Protein AF-A0A6P4YW27-F1 (afdb_monomer_lite)

Radius of gyration: 15.23 Å; chains: 1; bounding box: 44×30×30 Å

Organism: Branchiostoma belcheri (NCBI:txid7741)

Sequence (137 aa):
MLRENEEQNRAVRHIVAGTSRPAPYLIFGPPGTGKTMTTVEAIKQVHTLNRESVILACAPSNSAADLLAQRLIKQPQFKSSLFRMNAVSRRWDMLPQDLKEAECSNYDTSGEVYFPSKEEIMKKYRIVVTTLVTAGR

Foldseek 3Di:
DPPPDPLLVVLLVCLLVVVQPPDDRDDDDDPPPCSLVSVLSSVVSNVVVPVPAAAEAADQDPVSLLVSVVSQCVDVVSLFAEAEEEDQPDFQVPRDPVVVVSVRYQADPVRGGDDDDPVVSVVGHRYYGYYPVRVVD

Secondary structure (DSSP, 8-state):
--TT-HHHHHHHHHHHHTTTTTSPP-----TTS-HHHHHHHHHHHHHHH-TT--EEEEESSHHHHHHHHHHHHTSHHHHTTEEE---TTS-GGGS-HHHHTTT-BSB-TTS-B----HHHHHHH-SEEEEEHHHHT-

pLDDT: mean 93.5, std 7.56, range [48.47, 98.5]

InterPro domains:
  IPR027417 P-loop containing nucleoside triphosphate hydrolase [G3DSA:3.40.50.300] (2-137)
  IPR027417 P-loop containing nucleoside triphosphate hydrolase [SSF52540] (5-75)
  IPR041677 DNA2/NAM7 helicase, helicase domain [PF13086] (5-85)

Structure (mmCIF, N/CA/C/O backbone):
data_AF-A0A6P4YW27-F1
#
_entry.id   AF-A0A6P4YW27-F1
#
loop_
_atom_site.group_PDB
_atom_site.id
_atom_site.type_symbol
_atom_site.label_atom_id
_atom_site.label_alt_id
_atom_site.label_comp_id
_atom_site.label_asym_id
_atom_site.label_entity_id
_atom_site.label_seq_id
_atom_site.pdbx_PDB_ins_code
_atom_site.Cartn_x
_atom_site.Cartn_y
_atom_site.Cartn_z
_atom_site.occupancy
_atom_site.B_iso_or_equiv
_atom_site.auth_seq_id
_atom_site.auth_comp_id
_atom_site.auth_asym_id
_atom_site.auth_atom_id
_atom_site.pdbx_PDB_model_num
ATOM 1 N N . MET A 1 1 ? -14.541 7.027 -3.476 1.00 48.47 1 MET A N 1
ATOM 2 C CA . MET A 1 1 ? -15.886 6.697 -2.973 1.00 48.47 1 MET A CA 1
ATOM 3 C C . MET A 1 1 ? -16.461 5.631 -3.897 1.00 48.47 1 MET A C 1
ATOM 5 O O . MET A 1 1 ? -16.726 5.935 -5.053 1.00 48.47 1 MET A O 1
ATOM 9 N N . LEU A 1 2 ? -16.525 4.378 -3.434 1.00 59.91 2 LEU A N 1
ATOM 10 C CA . LEU A 1 2 ? -16.997 3.195 -4.179 1.00 59.91 2 LEU A CA 1
ATOM 11 C C . LEU A 1 2 ? -18.536 3.205 -4.305 1.00 59.91 2 LEU A C 1
ATOM 13 O O . LEU A 1 2 ? -19.217 2.309 -3.811 1.00 59.91 2 LEU A O 1
ATOM 17 N N . ARG A 1 3 ? -19.103 4.287 -4.851 1.00 57.41 3 ARG A N 1
ATOM 18 C CA . ARG A 1 3 ? -20.507 4.660 -4.601 1.00 57.41 3 ARG A CA 1
ATOM 19 C C . ARG A 1 3 ? -21.562 3.686 -5.144 1.00 57.41 3 ARG A C 1
ATOM 21 O O . ARG A 1 3 ? -22.699 3.810 -4.721 1.00 57.41 3 ARG A O 1
ATOM 28 N N . GLU A 1 4 ? -21.208 2.699 -5.969 1.00 67.88 4 GLU A N 1
ATOM 29 C CA . GLU A 1 4 ? -22.207 1.837 -6.631 1.00 67.88 4 GLU A CA 1
ATOM 30 C C . GLU A 1 4 ? -21.918 0.326 -6.565 1.00 67.88 4 GLU A C 1
ATOM 32 O O . GLU A 1 4 ? -22.603 -0.453 -7.216 1.00 67.88 4 GLU A O 1
ATOM 37 N N . ASN A 1 5 ? -20.932 -0.133 -5.781 1.00 87.31 5 ASN A N 1
ATOM 38 C CA . ASN A 1 5 ? -20.656 -1.571 -5.660 1.00 87.31 5 ASN A CA 1
ATOM 39 C C . ASN A 1 5 ? -20.870 -2.074 -4.225 1.00 87.31 5 ASN A C 1
ATOM 41 O O . ASN A 1 5 ? -20.014 -1.901 -3.353 1.00 87.31 5 ASN A O 1
ATOM 45 N N . GLU A 1 6 ? -22.023 -2.702 -3.984 1.00 91.31 6 GLU A N 1
ATOM 46 C CA . GLU A 1 6 ? -22.399 -3.250 -2.676 1.00 91.31 6 GLU A CA 1
ATOM 47 C C . GLU A 1 6 ? -21.409 -4.298 -2.163 1.00 91.31 6 GLU A C 1
ATOM 49 O O . GLU A 1 6 ? -21.067 -4.280 -0.983 1.00 91.31 6 GLU A O 1
ATOM 54 N N . GLU A 1 7 ? -20.881 -5.150 -3.042 1.00 92.56 7 GLU A N 1
ATOM 55 C CA . GLU A 1 7 ? -19.928 -6.202 -2.681 1.00 92.56 7 GLU A CA 1
ATOM 56 C C . GLU A 1 7 ? -18.603 -5.632 -2.174 1.00 92.56 7 GLU A C 1
ATOM 58 O O . GLU A 1 7 ? -18.090 -6.030 -1.126 1.00 92.56 7 GLU A O 1
ATOM 63 N N . GLN A 1 8 ? -18.068 -4.629 -2.869 1.00 94.19 8 GLN A N 1
ATOM 64 C CA . GLN A 1 8 ? -16.851 -3.949 -2.441 1.00 94.19 8 GLN A CA 1
ATOM 65 C C . GLN A 1 8 ? -17.083 -3.161 -1.145 1.00 94.19 8 GLN A C 1
ATOM 67 O O . GLN A 1 8 ? -16.235 -3.187 -0.253 1.00 94.19 8 GLN A O 1
ATOM 72 N N . ASN A 1 9 ? -18.239 -2.502 -1.004 1.00 94.44 9 ASN A N 1
ATOM 73 C CA . ASN A 1 9 ? -18.604 -1.796 0.226 1.00 94.44 9 ASN A CA 1
ATOM 74 C C . ASN A 1 9 ? -18.754 -2.759 1.412 1.00 94.44 9 ASN A C 1
ATOM 76 O O . ASN A 1 9 ? -18.284 -2.462 2.513 1.00 94.44 9 ASN A O 1
ATOM 80 N N . ARG A 1 10 ? -19.359 -3.931 1.195 1.00 94.81 10 ARG A N 1
ATOM 81 C CA . ARG A 1 10 ? -19.474 -4.996 2.193 1.00 94.81 10 ARG A CA 1
ATOM 82 C C . ARG A 1 10 ? -18.096 -5.498 2.618 1.00 94.81 10 ARG A C 1
ATOM 84 O O . ARG A 1 10 ? -17.830 -5.560 3.817 1.00 94.81 10 ARG A O 1
ATOM 91 N N . ALA A 1 11 ? -17.197 -5.755 1.668 1.00 96.00 11 ALA A N 1
ATOM 92 C CA . ALA A 1 11 ? -15.825 -6.157 1.970 1.00 96.00 11 ALA A CA 1
ATOM 93 C C . ALA A 1 11 ? -15.081 -5.117 2.824 1.00 96.00 11 ALA A C 1
ATOM 95 O O . ALA A 1 11 ? -14.499 -5.466 3.849 1.00 96.00 11 ALA A O 1
ATOM 96 N N . VAL A 1 12 ? -15.159 -3.830 2.464 1.00 96.81 12 VAL A N 1
ATOM 97 C CA . VAL A 1 12 ? -14.546 -2.742 3.246 1.00 96.81 12 VAL A CA 1
ATOM 98 C C . VAL A 1 12 ? -15.095 -2.706 4.675 1.00 96.81 12 VAL A C 1
ATOM 100 O O . VAL A 1 12 ? -14.313 -2.632 5.621 1.00 96.81 12 VAL A O 1
ATOM 103 N N . ARG A 1 13 ? -16.419 -2.812 4.856 1.00 96.38 13 ARG A N 1
ATOM 104 C CA . ARG A 1 13 ? -17.047 -2.817 6.190 1.00 96.38 13 ARG A CA 1
ATOM 105 C C . ARG A 1 13 ? -16.565 -3.983 7.048 1.00 96.38 13 ARG A C 1
ATOM 107 O O . ARG A 1 13 ? -16.209 -3.763 8.200 1.00 96.38 13 ARG A O 1
ATOM 114 N N . HIS A 1 14 ? -16.507 -5.195 6.495 1.00 97.00 14 HIS A N 1
ATOM 115 C CA . HIS A 1 14 ? -16.023 -6.366 7.230 1.00 97.00 14 HIS A CA 1
ATOM 116 C C . HIS A 1 14 ? -14.555 -6.240 7.648 1.00 97.00 14 HIS A C 1
ATOM 118 O O . HIS A 1 14 ? -14.209 -6.592 8.776 1.00 97.00 14 HIS A O 1
ATOM 124 N N . ILE A 1 15 ? -13.702 -5.701 6.770 1.00 97.12 15 ILE A N 1
ATOM 125 C CA . ILE A 1 15 ? -12.284 -5.469 7.076 1.00 97.12 15 ILE A CA 1
ATOM 126 C C . ILE A 1 15 ? -12.138 -4.452 8.210 1.00 97.12 15 ILE A C 1
ATOM 128 O O . ILE A 1 15 ? -11.429 -4.714 9.180 1.00 97.12 15 ILE A O 1
ATOM 132 N N . VAL A 1 16 ? -12.836 -3.317 8.114 1.00 97.00 16 VAL A N 1
ATOM 133 C CA . VAL A 1 16 ? -12.785 -2.235 9.111 1.00 97.00 16 VAL A CA 1
ATOM 134 C C . VAL A 1 16 ? -13.317 -2.699 10.467 1.00 97.00 16 VAL A C 1
ATOM 136 O O . VAL A 1 16 ? -12.692 -2.434 11.490 1.00 97.00 16 VAL A O 1
ATOM 139 N N . ALA A 1 17 ? -14.436 -3.426 10.479 1.00 96.31 17 ALA A N 1
ATOM 140 C CA . ALA A 1 17 ? -15.031 -3.968 11.698 1.00 96.31 17 ALA A CA 1
ATOM 141 C C . ALA A 1 17 ? -14.264 -5.180 12.261 1.00 96.31 17 ALA A C 1
ATOM 143 O O . ALA A 1 17 ? -14.527 -5.606 13.383 1.00 96.31 17 ALA A O 1
ATOM 144 N N . GLY A 1 18 ? -13.322 -5.754 11.505 1.00 95.12 18 GLY A N 1
ATOM 145 C CA . GLY A 1 18 ? -12.540 -6.909 11.938 1.00 95.12 18 GLY A CA 1
ATOM 146 C C . GLY A 1 18 ? -13.379 -8.171 12.155 1.00 95.12 18 GLY A C 1
ATOM 147 O O . GLY A 1 18 ? -13.005 -9.003 12.978 1.00 95.12 18 GLY A O 1
ATOM 148 N N . THR A 1 19 ? -14.490 -8.337 11.430 1.00 95.88 19 THR A N 1
ATOM 149 C CA . THR A 1 19 ? -15.478 -9.405 11.691 1.00 95.88 19 THR A CA 1
ATOM 150 C C . THR A 1 19 ? -14.946 -10.819 11.472 1.00 95.88 19 THR A C 1
ATOM 152 O O . THR A 1 19 ? -15.543 -11.769 11.959 1.00 95.88 19 THR A O 1
ATOM 155 N N . SER A 1 20 ? -13.849 -10.977 10.727 1.00 94.06 20 SER A N 1
ATOM 156 C CA . SER A 1 20 ? -13.228 -12.285 10.474 1.00 94.06 20 SER A CA 1
ATOM 157 C C . SER A 1 20 ? -12.203 -12.699 11.527 1.00 94.06 20 SER A C 1
ATOM 159 O O . SER A 1 20 ? -11.704 -13.817 11.451 1.00 94.06 20 SER A O 1
ATOM 161 N N . ARG A 1 21 ? -11.878 -11.840 12.505 1.00 92.50 21 ARG A N 1
ATOM 162 C CA . ARG A 1 21 ? -10.880 -12.164 13.535 1.00 92.50 21 ARG A CA 1
ATOM 163 C C . ARG A 1 21 ? -11.272 -13.447 14.292 1.00 92.50 21 ARG A C 1
ATOM 165 O O . ARG A 1 21 ? -12.442 -13.599 14.633 1.00 92.50 21 ARG A O 1
ATOM 172 N N . PRO A 1 22 ? -10.312 -14.347 14.588 1.00 94.38 22 PRO A N 1
ATOM 173 C CA . PRO A 1 22 ? -8.863 -14.216 14.374 1.00 94.38 22 PRO A CA 1
ATOM 174 C C . PRO A 1 22 ? -8.378 -14.589 12.958 1.00 94.38 22 PRO A C 1
ATOM 176 O O . PRO A 1 22 ? -7.199 -14.418 12.662 1.00 94.38 22 PRO A O 1
ATOM 179 N N . ALA A 1 23 ? -9.255 -15.083 12.083 1.00 95.75 23 ALA A N 1
ATOM 180 C CA . ALA A 1 23 ? -8.907 -15.458 10.717 1.00 95.75 23 ALA A CA 1
ATOM 181 C C . ALA A 1 23 ? -8.705 -14.228 9.799 1.00 95.75 23 ALA A C 1
ATOM 183 O O . ALA A 1 23 ? -9.272 -13.152 10.036 1.00 95.75 23 ALA A O 1
ATOM 184 N N . PRO A 1 24 ? -7.910 -14.358 8.721 1.00 95.00 24 PRO A N 1
ATOM 185 C CA . PRO A 1 24 ? -7.792 -13.305 7.720 1.00 95.00 24 PRO A CA 1
ATOM 186 C C . PRO A 1 24 ? -9.098 -13.138 6.930 1.00 95.00 24 PRO A C 1
ATOM 188 O O . PRO A 1 24 ? -9.792 -14.106 6.625 1.00 95.00 24 PRO A O 1
ATOM 191 N N . TYR A 1 25 ? -9.402 -11.901 6.534 1.00 96.31 25 TYR A N 1
ATOM 192 C CA . TYR A 1 25 ? -10.466 -11.626 5.569 1.00 96.31 25 TYR A CA 1
ATOM 193 C C . TYR A 1 25 ? -9.932 -11.818 4.140 1.00 96.31 25 TYR A C 1
ATOM 195 O O . TYR A 1 25 ? -8.999 -11.123 3.733 1.00 96.31 25 TYR A O 1
ATOM 203 N N . LEU A 1 26 ? -10.528 -12.725 3.359 1.00 96.00 26 LEU A N 1
ATOM 204 C CA . LEU A 1 26 ? -10.191 -12.909 1.942 1.00 96.00 26 LEU A CA 1
ATOM 205 C C . LEU A 1 26 ? -11.079 -12.031 1.049 1.00 96.00 26 LEU A C 1
ATOM 207 O O . LEU A 1 26 ? -12.276 -12.276 0.919 1.00 96.00 26 LEU A O 1
ATOM 211 N N . ILE A 1 27 ? -10.482 -11.054 0.359 1.00 94.56 27 ILE A N 1
ATOM 212 C CA . ILE A 1 27 ? -11.151 -10.363 -0.753 1.00 94.56 27 ILE A CA 1
ATOM 213 C C . ILE A 1 27 ? -11.030 -11.242 -2.000 1.00 94.56 27 ILE A C 1
ATOM 215 O O . ILE A 1 27 ? -9.979 -11.287 -2.644 1.00 94.56 27 ILE A O 1
ATOM 219 N N . PHE A 1 28 ? -12.115 -11.916 -2.362 1.00 92.00 28 PHE A N 1
ATOM 220 C CA . PHE A 1 28 ? -12.188 -12.722 -3.576 1.00 92.00 28 PHE A CA 1
ATOM 221 C C . PHE A 1 28 ? -12.890 -11.971 -4.716 1.00 92.00 28 PHE A C 1
ATOM 223 O O . PHE A 1 28 ? -13.779 -11.153 -4.494 1.00 92.00 28 PHE A O 1
ATOM 230 N N . GLY A 1 29 ? -12.493 -12.252 -5.958 1.00 88.31 29 GLY A N 1
ATOM 231 C CA . GLY A 1 29 ? -13.189 -11.762 -7.146 1.00 88.31 29 GLY A CA 1
ATOM 232 C C . GLY A 1 29 ? -12.407 -12.029 -8.438 1.00 88.31 29 GLY A C 1
ATOM 233 O O . GLY A 1 29 ? -11.170 -12.032 -8.393 1.00 88.31 29 GLY A O 1
ATOM 234 N N . PRO A 1 30 ? -13.081 -12.213 -9.588 1.00 90.44 30 PRO A N 1
ATOM 235 C CA . PRO A 1 30 ? -12.437 -12.358 -10.896 1.00 90.44 30 PRO A CA 1
ATOM 236 C C . PRO A 1 30 ? -11.443 -11.228 -11.246 1.00 90.44 30 PRO A C 1
ATOM 238 O O . PRO A 1 30 ? -11.405 -10.175 -10.593 1.00 90.44 30 PRO A O 1
ATOM 241 N N . PRO A 1 31 ? -10.585 -11.405 -12.262 1.00 87.50 31 PRO A N 1
ATOM 242 C CA . PRO A 1 31 ? -9.778 -10.312 -12.804 1.00 87.50 31 PRO A CA 1
ATOM 243 C C . PRO A 1 31 ? -10.646 -9.095 -13.168 1.00 87.50 31 PRO A C 1
ATOM 245 O O . PRO A 1 31 ? -11.773 -9.244 -13.625 1.00 87.50 31 PRO A O 1
ATOM 248 N N . GLY A 1 32 ? -10.147 -7.881 -12.924 1.00 85.88 32 GLY A N 1
ATOM 249 C CA . GLY A 1 32 ? -10.866 -6.642 -13.258 1.00 85.88 32 GLY A CA 1
ATOM 250 C C . GLY A 1 32 ? -11.946 -6.182 -12.264 1.00 85.88 32 GLY A C 1
ATOM 251 O O . GLY A 1 32 ? -12.385 -5.043 -12.362 1.00 85.88 32 GLY A O 1
ATOM 252 N N . THR A 1 33 ? -12.314 -6.962 -11.239 1.00 85.62 33 THR A N 1
ATOM 253 C CA . THR A 1 33 ? -13.408 -6.603 -10.300 1.00 85.62 33 THR A CA 1
ATOM 254 C C . THR A 1 33 ? -13.046 -5.587 -9.209 1.00 85.62 33 THR A C 1
ATOM 256 O O . THR A 1 33 ? -13.716 -5.485 -8.183 1.00 85.62 33 THR A O 1
ATOM 259 N N . GLY A 1 34 ? -11.966 -4.827 -9.394 1.00 90.69 34 GLY A N 1
ATOM 260 C CA . GLY A 1 34 ? -11.622 -3.720 -8.500 1.00 90.69 34 GLY A CA 1
ATOM 261 C C . GLY A 1 34 ? -11.040 -4.108 -7.136 1.00 90.69 34 GLY A C 1
ATOM 262 O O . GLY A 1 34 ? -10.954 -3.236 -6.281 1.00 90.69 34 GLY A O 1
ATOM 263 N N . LYS A 1 35 ? -10.563 -5.348 -6.934 1.00 93.81 35 LYS A N 1
ATOM 264 C CA . LYS A 1 35 ? -9.931 -5.798 -5.669 1.00 93.81 35 LYS A CA 1
ATOM 265 C C . LYS A 1 35 ? -8.905 -4.805 -5.112 1.00 93.81 35 LYS A C 1
ATOM 267 O O . LYS A 1 35 ? -8.975 -4.442 -3.946 1.00 93.81 35 LYS A O 1
ATOM 272 N N . THR A 1 36 ? -8.003 -4.298 -5.955 1.00 93.75 36 THR A N 1
ATOM 273 C C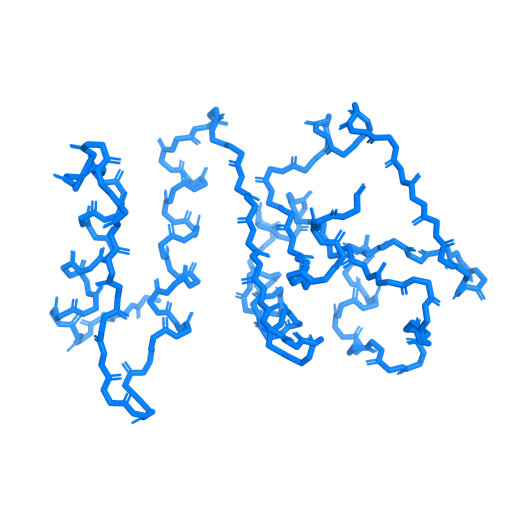A . THR A 1 36 ? -7.016 -3.280 -5.557 1.00 93.75 36 THR A CA 1
ATOM 274 C C . THR A 1 36 ? -7.679 -2.013 -5.020 1.00 93.75 36 THR A C 1
ATOM 276 O O . THR A 1 36 ? -7.220 -1.453 -4.031 1.00 93.75 36 THR A O 1
ATOM 279 N N . MET A 1 37 ? -8.774 -1.562 -5.637 1.00 94.50 37 MET A N 1
ATOM 280 C CA . MET A 1 37 ? -9.524 -0.399 -5.159 1.00 94.50 37 MET A CA 1
ATOM 281 C C . MET A 1 37 ? -10.260 -0.679 -3.855 1.00 94.50 37 MET A C 1
ATOM 283 O O . MET A 1 37 ? -10.271 0.187 -2.985 1.00 94.50 37 MET A O 1
ATOM 287 N N . THR A 1 38 ? -10.802 -1.885 -3.685 1.00 95.75 38 THR A N 1
ATOM 288 C CA . THR A 1 38 ? -11.372 -2.344 -2.414 1.00 95.75 38 THR A CA 1
ATOM 289 C C . THR A 1 38 ? -10.320 -2.336 -1.305 1.00 95.75 38 THR A C 1
ATOM 291 O O . THR A 1 38 ? -10.576 -1.803 -0.231 1.00 95.75 38 THR A O 1
ATOM 294 N N . THR A 1 39 ? -9.110 -2.841 -1.569 1.00 96.69 39 THR A N 1
ATOM 295 C CA . THR A 1 39 ? -7.993 -2.812 -0.612 1.00 96.69 39 THR A CA 1
ATOM 296 C C . THR A 1 39 ? -7.562 -1.385 -0.278 1.00 96.69 39 THR A C 1
ATOM 298 O O . THR A 1 39 ? -7.399 -1.063 0.894 1.00 96.69 39 THR A O 1
ATOM 301 N N . VAL A 1 40 ? -7.411 -0.509 -1.278 1.00 97.44 40 VAL A N 1
ATOM 302 C CA . VAL A 1 40 ? -7.070 0.907 -1.052 1.00 97.44 40 VAL A CA 1
ATOM 303 C C . VAL A 1 40 ? -8.125 1.587 -0.183 1.00 97.44 40 VAL A C 1
ATOM 305 O O . VAL A 1 40 ? -7.771 2.297 0.753 1.00 97.44 40 VAL A O 1
ATOM 308 N N . GLU A 1 41 ? -9.410 1.375 -0.467 1.00 97.19 41 GLU A N 1
ATOM 309 C CA . GLU A 1 41 ? -10.489 1.947 0.339 1.00 97.19 41 GLU A CA 1
ATOM 310 C C . GLU A 1 41 ? -10.467 1.394 1.770 1.00 97.19 41 GLU A C 1
ATOM 312 O O . GLU A 1 41 ? -10.548 2.168 2.718 1.00 97.19 41 GLU A O 1
ATOM 317 N N . ALA A 1 42 ? -10.258 0.088 1.950 1.00 97.75 42 ALA A N 1
ATOM 318 C CA . ALA A 1 42 ? -10.133 -0.508 3.276 1.00 97.75 42 ALA A CA 1
ATOM 319 C C . ALA A 1 42 ? -8.965 0.093 4.079 1.00 97.75 42 ALA A C 1
ATOM 321 O O . ALA A 1 42 ? -9.153 0.450 5.240 1.00 97.75 42 ALA A O 1
ATOM 322 N N . ILE A 1 43 ? -7.791 0.287 3.461 1.00 98.25 43 ILE A N 1
ATOM 323 C CA . ILE A 1 43 ? -6.635 0.947 4.097 1.00 98.25 43 ILE A CA 1
ATOM 324 C C . ILE A 1 43 ? -7.004 2.361 4.560 1.00 98.25 43 ILE A C 1
ATOM 326 O O . ILE A 1 43 ? -6.718 2.727 5.700 1.00 98.25 43 ILE A O 1
ATOM 330 N N . LYS A 1 44 ? -7.672 3.146 3.704 1.00 97.94 44 LYS A N 1
ATOM 331 C CA . LYS A 1 44 ? -8.104 4.514 4.036 1.00 97.94 44 LYS A CA 1
ATOM 332 C C . LYS A 1 44 ? -9.058 4.535 5.224 1.00 97.94 44 LYS A C 1
ATOM 334 O O . LYS A 1 44 ? -8.890 5.355 6.126 1.00 97.94 44 LYS A O 1
ATOM 339 N N . GLN A 1 45 ? -10.036 3.632 5.234 1.00 97.81 45 GLN A N 1
ATOM 340 C CA . GLN A 1 45 ? -11.038 3.551 6.294 1.00 97.81 45 GLN A CA 1
ATOM 341 C C . GLN A 1 45 ? -10.425 3.084 7.618 1.00 97.81 45 GLN A C 1
ATOM 343 O O . GLN A 1 45 ? -10.675 3.708 8.645 1.00 97.81 45 GLN A O 1
ATOM 348 N N . VAL A 1 46 ? -9.555 2.066 7.605 1.00 97.94 46 VAL A N 1
ATOM 349 C CA . VAL A 1 46 ? -8.831 1.619 8.809 1.00 97.94 46 VAL A CA 1
ATOM 350 C C . VAL A 1 46 ? -7.969 2.750 9.375 1.00 97.94 46 VAL A C 1
ATOM 352 O O . VAL A 1 46 ? -8.077 3.051 10.561 1.00 97.94 46 VAL A O 1
ATOM 355 N N . HIS A 1 47 ? -7.181 3.429 8.532 1.00 97.69 47 HIS A N 1
ATOM 356 C CA . HIS A 1 47 ? -6.327 4.548 8.954 1.00 97.69 47 HIS A CA 1
ATOM 357 C C . HIS A 1 47 ? -7.123 5.712 9.561 1.00 97.69 47 HIS A C 1
ATOM 359 O O . HIS A 1 47 ? -6.697 6.297 10.561 1.00 97.69 47 HIS A O 1
ATOM 365 N N . THR A 1 48 ? -8.278 6.031 8.970 1.00 97.12 48 THR A N 1
ATOM 366 C CA . THR A 1 48 ? -9.126 7.158 9.385 1.00 97.12 48 THR A CA 1
ATOM 367 C C . THR A 1 48 ? -9.887 6.858 10.675 1.00 97.12 48 THR A C 1
ATOM 369 O O . THR A 1 48 ? -9.947 7.706 11.564 1.00 97.12 48 THR A O 1
ATOM 372 N N . LEU A 1 49 ? -10.479 5.666 10.779 1.00 97.44 49 LEU A N 1
ATOM 373 C CA . LEU A 1 49 ? -11.387 5.308 11.872 1.00 97.44 49 LEU A CA 1
ATOM 374 C C . LEU A 1 49 ? -10.652 4.799 13.116 1.00 97.44 49 LEU A C 1
ATOM 376 O O . LEU A 1 49 ? -11.158 4.953 14.223 1.00 97.44 49 LEU A O 1
ATOM 380 N N . ASN A 1 50 ? -9.456 4.229 12.958 1.00 95.81 50 ASN A N 1
ATOM 381 C CA . ASN A 1 50 ? -8.626 3.777 14.068 1.00 95.81 50 ASN A CA 1
ATOM 382 C C . ASN A 1 50 ? -7.295 4.534 14.068 1.00 95.81 50 ASN A C 1
ATOM 384 O O . ASN A 1 50 ? -6.379 4.163 13.343 1.00 95.81 50 ASN A O 1
ATOM 388 N N . ARG A 1 51 ? -7.168 5.577 14.899 1.00 93.31 51 ARG A N 1
ATOM 389 C CA . ARG A 1 51 ? -5.957 6.422 14.968 1.00 93.31 51 ARG A CA 1
ATOM 390 C C . ARG A 1 51 ? -4.702 5.679 15.434 1.00 93.31 51 ARG A C 1
ATOM 392 O O . ARG A 1 51 ? -3.611 6.057 15.023 1.00 93.31 51 ARG A O 1
ATOM 399 N N . GLU A 1 52 ? -4.865 4.582 16.167 1.00 94.25 52 GLU A N 1
ATOM 400 C CA . GLU A 1 52 ? -3.765 3.745 16.660 1.00 94.25 52 GLU A CA 1
ATOM 401 C C . GLU A 1 52 ? -3.339 2.671 15.647 1.00 94.25 52 GLU A C 1
ATOM 403 O O . GLU A 1 52 ? -2.379 1.934 15.867 1.00 94.25 52 GLU A O 1
ATOM 408 N N . SER A 1 53 ? -4.045 2.539 14.515 1.00 95.25 53 SER A N 1
ATOM 409 C CA . SER A 1 53 ? -3.702 1.521 13.524 1.00 95.25 53 SER A CA 1
ATOM 410 C C . SER A 1 53 ? -2.370 1.825 12.842 1.00 95.25 53 SER A C 1
ATOM 412 O O . SER A 1 53 ? -2.164 2.940 12.345 1.00 95.25 53 SER A O 1
ATOM 414 N N . VAL A 1 54 ? -1.560 0.783 12.674 1.00 96.25 54 VAL A N 1
ATOM 415 C CA . VAL A 1 54 ? -0.398 0.759 11.783 1.00 96.25 54 VAL A CA 1
ATOM 416 C C . VAL A 1 54 ? -0.625 -0.319 10.730 1.00 96.25 54 VAL A C 1
ATOM 418 O O . VAL A 1 54 ? -1.008 -1.444 11.050 1.00 96.25 54 VAL A O 1
ATOM 421 N N . ILE A 1 55 ? -0.436 0.042 9.465 1.00 97.94 55 ILE A N 1
ATOM 422 C CA . ILE A 1 55 ? -0.807 -0.766 8.307 1.00 97.94 55 ILE A CA 1
ATOM 423 C C . ILE A 1 55 ? 0.454 -1.113 7.521 1.00 97.94 55 ILE A C 1
ATOM 425 O O . ILE A 1 55 ? 1.123 -0.227 6.993 1.00 97.94 55 ILE A O 1
ATOM 429 N N . LEU A 1 56 ? 0.736 -2.408 7.387 1.00 97.69 56 LEU A N 1
ATOM 430 C CA . LEU A 1 56 ? 1.730 -2.934 6.456 1.00 97.69 56 LEU A CA 1
ATOM 431 C C . LEU A 1 56 ? 1.009 -3.489 5.222 1.00 97.69 56 LEU A C 1
ATOM 433 O O . LEU A 1 56 ? 0.307 -4.496 5.302 1.00 97.69 56 LEU A O 1
ATOM 437 N N . ALA A 1 57 ? 1.162 -2.820 4.084 1.00 98.06 57 ALA A N 1
ATOM 438 C CA . ALA A 1 57 ? 0.589 -3.222 2.808 1.00 98.06 57 ALA A CA 1
ATOM 439 C C . ALA A 1 57 ? 1.673 -3.841 1.917 1.00 98.06 57 ALA A C 1
ATOM 441 O O . ALA A 1 57 ? 2.561 -3.149 1.415 1.00 98.06 57 ALA A O 1
ATOM 442 N N . CYS A 1 58 ? 1.581 -5.150 1.699 1.00 97.62 58 CYS A N 1
ATOM 443 C CA . CYS A 1 58 ? 2.526 -5.888 0.869 1.0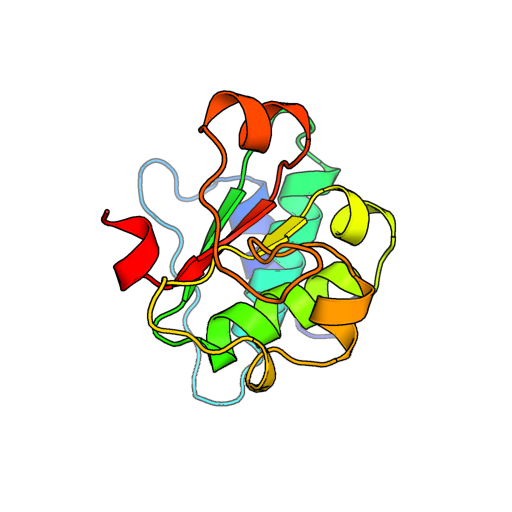0 97.62 58 CYS A CA 1
ATOM 444 C C . CYS A 1 58 ? 1.924 -6.227 -0.495 1.00 97.62 58 CYS A C 1
ATOM 446 O O . CYS A 1 58 ? 0.750 -6.587 -0.596 1.00 97.62 58 CYS A O 1
ATOM 448 N N . ALA A 1 59 ? 2.744 -6.171 -1.542 1.00 96.81 59 ALA A N 1
ATOM 449 C CA . ALA A 1 59 ? 2.367 -6.606 -2.884 1.00 96.81 59 ALA A CA 1
ATOM 450 C C . ALA A 1 59 ? 3.414 -7.562 -3.489 1.00 96.81 59 ALA A C 1
ATOM 452 O O . ALA A 1 59 ? 4.579 -7.538 -3.086 1.00 96.81 59 ALA A O 1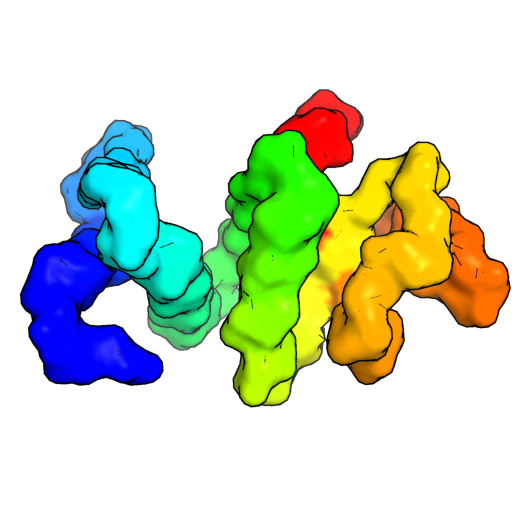
ATOM 453 N N . PRO A 1 60 ? 3.046 -8.405 -4.470 1.00 95.56 60 PRO A N 1
ATOM 454 C CA . PRO A 1 60 ? 3.981 -9.363 -5.065 1.00 95.56 60 PRO A CA 1
ATOM 455 C C . PRO A 1 60 ? 5.008 -8.716 -6.008 1.00 95.56 60 PRO A C 1
ATOM 457 O O . PRO A 1 60 ? 6.050 -9.305 -6.267 1.00 95.56 60 PRO A O 1
ATOM 460 N N . SER A 1 61 ? 4.744 -7.508 -6.515 1.00 96.81 61 SER A N 1
ATOM 461 C CA . SER A 1 61 ? 5.633 -6.790 -7.432 1.00 96.81 61 SER A CA 1
ATOM 462 C C . SER A 1 61 ? 5.774 -5.318 -7.050 1.00 96.81 61 SER A C 1
ATOM 464 O O . SER A 1 61 ? 4.919 -4.746 -6.368 1.00 96.81 61 SER A O 1
ATOM 466 N N . ASN A 1 62 ? 6.841 -4.684 -7.544 1.00 97.31 62 ASN A N 1
ATOM 467 C CA . ASN A 1 62 ? 7.047 -3.243 -7.402 1.00 97.31 62 ASN A CA 1
ATOM 468 C C . ASN A 1 62 ? 5.890 -2.441 -8.004 1.00 97.31 62 ASN A C 1
ATOM 470 O O . ASN A 1 62 ? 5.342 -1.588 -7.319 1.00 97.31 62 ASN A O 1
ATOM 474 N N . SER A 1 63 ? 5.454 -2.780 -9.220 1.00 97.44 63 SER A N 1
ATOM 475 C CA . SER A 1 63 ? 4.339 -2.099 -9.888 1.00 97.44 63 SER A CA 1
ATOM 476 C C . SER A 1 63 ? 3.027 -2.185 -9.103 1.00 97.44 63 SER A C 1
ATOM 478 O O . SER A 1 63 ? 2.289 -1.206 -9.029 1.00 97.44 63 SER A O 1
ATOM 480 N N . ALA A 1 64 ? 2.738 -3.325 -8.467 1.00 97.25 64 ALA A N 1
ATOM 481 C CA . ALA A 1 64 ? 1.547 -3.480 -7.636 1.00 97.25 64 ALA A CA 1
ATOM 482 C C . ALA A 1 64 ? 1.641 -2.664 -6.335 1.00 97.25 64 ALA A C 1
ATOM 484 O O . ALA A 1 64 ? 0.664 -2.035 -5.932 1.00 97.25 64 ALA A O 1
ATOM 485 N N . ALA A 1 65 ? 2.813 -2.640 -5.696 1.00 98.31 65 ALA A N 1
ATOM 486 C CA . ALA A 1 65 ? 3.049 -1.826 -4.507 1.00 98.31 65 ALA A CA 1
ATOM 487 C C . ALA A 1 65 ? 2.991 -0.321 -4.828 1.00 98.31 65 ALA A C 1
ATOM 489 O O . ALA A 1 65 ? 2.389 0.451 -4.085 1.00 98.31 65 ALA A O 1
ATOM 490 N N . ASP A 1 66 ? 3.540 0.101 -5.965 1.00 98.25 66 ASP A N 1
ATOM 491 C CA . ASP A 1 66 ? 3.457 1.493 -6.400 1.00 98.25 66 ASP A CA 1
ATOM 492 C C . ASP A 1 66 ? 2.021 1.887 -6.690 1.00 98.25 66 ASP A C 1
ATOM 494 O O . ASP A 1 66 ? 1.583 2.930 -6.225 1.00 98.25 66 ASP A O 1
ATOM 498 N N . LEU A 1 67 ? 1.254 1.027 -7.364 1.00 98.19 67 LEU A N 1
ATOM 499 C CA . LEU A 1 67 ? -0.159 1.281 -7.612 1.00 98.19 67 LEU A CA 1
ATOM 500 C C . LEU A 1 67 ? -0.927 1.513 -6.303 1.00 98.19 67 LEU A C 1
ATOM 502 O O . LEU A 1 67 ? -1.755 2.419 -6.240 1.00 98.19 67 LEU A O 1
ATOM 506 N N . LEU A 1 68 ? -0.655 0.744 -5.243 1.00 98.25 68 LEU A N 1
ATOM 507 C CA . LEU A 1 68 ? -1.248 1.001 -3.926 1.00 98.25 68 LEU A CA 1
ATOM 508 C C . LEU A 1 68 ? -0.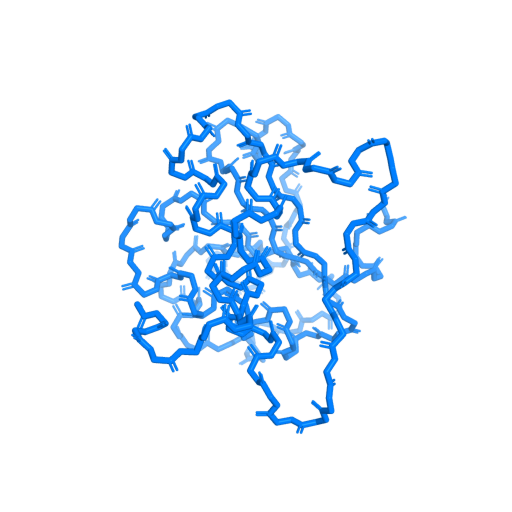851 2.385 -3.397 1.00 98.25 68 LEU A C 1
ATOM 510 O O . LEU A 1 68 ? -1.729 3.168 -3.029 1.00 98.25 68 LEU A O 1
ATOM 514 N N . ALA A 1 69 ? 0.446 2.705 -3.406 1.00 98.44 69 ALA A N 1
ATOM 515 C CA . ALA A 1 69 ? 0.955 3.987 -2.926 1.00 98.44 69 ALA A CA 1
ATOM 516 C C . ALA A 1 69 ? 0.372 5.169 -3.717 1.00 98.44 69 ALA A C 1
ATOM 518 O O . ALA A 1 69 ? -0.225 6.060 -3.118 1.00 98.44 69 ALA A O 1
ATOM 519 N N . GLN A 1 70 ? 0.417 5.127 -5.051 1.00 98.44 70 GLN A N 1
ATOM 520 C CA . GLN A 1 70 ? -0.128 6.147 -5.952 1.00 98.44 70 GLN A CA 1
ATOM 521 C C . GLN A 1 70 ? -1.611 6.419 -5.679 1.00 98.44 70 GLN A C 1
ATOM 523 O O . GLN A 1 70 ? -2.060 7.561 -5.697 1.00 98.44 70 GLN A O 1
ATOM 528 N N . ARG A 1 71 ? -2.413 5.384 -5.394 1.00 98.00 71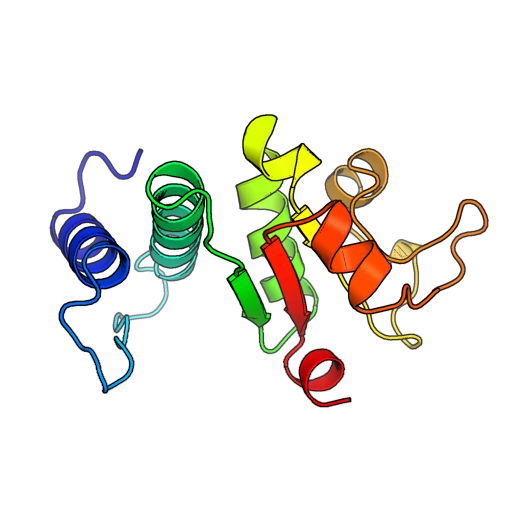 ARG A N 1
ATOM 529 C CA . ARG A 1 71 ? -3.849 5.548 -5.093 1.00 98.00 71 ARG A CA 1
ATOM 530 C C . ARG A 1 71 ? -4.106 6.138 -3.702 1.00 98.00 71 ARG A C 1
ATOM 532 O O . ARG A 1 71 ? -5.153 6.766 -3.500 1.00 98.00 71 ARG A O 1
ATOM 539 N N . LEU A 1 72 ? -3.187 5.935 -2.761 1.00 98.25 72 LEU A N 1
ATOM 540 C CA . LEU A 1 72 ? -3.255 6.470 -1.402 1.00 98.25 72 LEU A CA 1
ATOM 541 C C . LEU A 1 72 ? -2.803 7.935 -1.353 1.00 98.25 72 LEU A C 1
ATOM 543 O O . LEU A 1 72 ? -3.543 8.762 -0.824 1.00 98.25 72 LEU A O 1
ATOM 547 N N . ILE A 1 73 ? -1.677 8.286 -1.986 1.00 97.88 73 ILE A N 1
ATOM 548 C CA . ILE A 1 73 ? -1.101 9.645 -1.939 1.00 97.88 73 ILE A CA 1
ATOM 549 C C . ILE A 1 73 ? -1.966 10.726 -2.608 1.00 97.88 73 ILE A C 1
ATOM 551 O O . ILE A 1 73 ? -1.721 11.912 -2.407 1.00 97.88 73 ILE A O 1
ATOM 555 N N . LYS A 1 74 ? -3.014 10.344 -3.356 1.00 97.00 74 LYS A N 1
ATOM 556 C CA . LYS A 1 74 ? -3.994 11.279 -3.945 1.00 97.00 74 LYS A CA 1
ATOM 557 C C . LYS A 1 74 ? -4.707 12.159 -2.918 1.00 97.00 74 LYS A C 1
ATOM 559 O O . LYS A 1 74 ? -5.325 13.143 -3.307 1.00 97.00 74 LYS A O 1
ATOM 564 N N . GLN A 1 75 ? -4.697 11.783 -1.641 1.00 95.56 75 GLN A N 1
ATOM 565 C CA . GLN A 1 75 ? -5.289 12.586 -0.576 1.00 95.56 75 GLN A CA 1
ATOM 566 C C . GLN A 1 75 ? -4.201 12.958 0.446 1.00 95.56 75 GLN A C 1
ATOM 568 O O . GLN A 1 75 ? -3.494 12.059 0.920 1.00 95.56 75 GLN A O 1
ATOM 573 N N . PRO A 1 76 ? -4.056 14.252 0.801 1.00 94.81 76 PRO A N 1
ATOM 574 C CA . PRO A 1 76 ? -2.940 14.736 1.616 1.00 94.81 76 PRO A CA 1
ATOM 575 C C . PRO A 1 76 ? -2.756 14.006 2.950 1.00 94.81 76 PRO A C 1
ATOM 577 O O . PRO A 1 76 ? -1.623 13.736 3.338 1.00 94.81 76 PRO A O 1
ATOM 580 N N . GLN A 1 77 ? -3.850 13.621 3.619 1.00 94.25 77 GLN A N 1
ATOM 581 C CA . GLN A 1 77 ? -3.790 12.946 4.920 1.00 94.25 77 GLN A CA 1
ATOM 582 C C . GLN A 1 77 ? -3.153 11.551 4.868 1.00 94.25 77 GLN A C 1
ATOM 584 O O . GLN A 1 77 ? -2.624 11.079 5.872 1.00 94.25 77 GLN A O 1
ATOM 589 N N . PHE A 1 78 ? -3.209 10.877 3.715 1.00 96.81 78 PHE A N 1
ATOM 590 C CA . PHE A 1 78 ? -2.543 9.587 3.528 1.00 96.81 78 PHE A CA 1
ATOM 591 C C . PHE A 1 78 ? -1.136 9.788 2.976 1.00 96.81 78 PHE A C 1
ATOM 593 O O . PHE A 1 78 ? -0.235 9.063 3.380 1.00 96.81 78 PHE A O 1
ATOM 600 N N . LYS A 1 79 ? -0.929 10.802 2.119 1.00 97.06 79 LYS A N 1
ATOM 601 C CA . LYS A 1 79 ? 0.395 11.174 1.597 1.00 97.06 79 LYS A CA 1
ATOM 602 C C . LYS A 1 79 ? 1.402 11.408 2.725 1.00 97.06 79 LYS A C 1
ATOM 604 O O . LYS A 1 79 ? 2.474 10.821 2.702 1.00 97.06 79 LYS A O 1
ATOM 609 N N . SER A 1 80 ? 1.040 12.205 3.732 1.00 95.19 80 SER A N 1
ATOM 610 C CA . SER A 1 80 ? 1.930 12.531 4.858 1.00 95.19 80 SER A CA 1
ATOM 611 C C . SER A 1 80 ? 2.202 11.360 5.810 1.00 95.19 80 SER A C 1
ATOM 613 O O . SER A 1 80 ? 3.124 11.433 6.615 1.00 95.19 80 SER A O 1
ATOM 615 N N . SER A 1 81 ? 1.412 10.285 5.726 1.00 96.81 81 SER A N 1
ATOM 616 C CA . SER A 1 81 ? 1.448 9.143 6.647 1.00 96.81 81 SER A CA 1
ATOM 617 C C . SER A 1 81 ? 1.918 7.842 5.978 1.00 96.81 81 SER A C 1
ATOM 619 O O . SER A 1 81 ? 1.931 6.793 6.627 1.00 96.81 81 SER A O 1
ATOM 621 N N . LEU A 1 82 ? 2.303 7.899 4.698 1.00 98.38 82 LEU A N 1
ATOM 622 C CA . LEU A 1 82 ? 2.695 6.748 3.889 1.00 98.38 82 LEU A CA 1
ATOM 623 C C . LEU A 1 82 ? 4.207 6.687 3.666 1.00 98.38 82 LEU A C 1
ATOM 625 O O . LEU A 1 82 ? 4.823 7.688 3.316 1.00 98.38 82 LEU A O 1
ATOM 629 N N . PHE A 1 83 ? 4.767 5.484 3.780 1.00 98.12 83 PHE A N 1
ATOM 630 C CA . PHE A 1 83 ? 6.143 5.169 3.416 1.00 98.12 83 PHE A CA 1
ATOM 631 C C . PHE A 1 83 ? 6.209 4.004 2.421 1.00 98.12 83 PHE A C 1
ATOM 633 O O . PHE A 1 83 ? 5.747 2.899 2.702 1.00 98.12 83 PHE A O 1
ATOM 640 N N . ARG A 1 84 ? 6.794 4.225 1.245 1.00 97.88 84 ARG A N 1
ATOM 641 C CA . ARG A 1 84 ? 7.035 3.246 0.185 1.00 97.88 84 ARG A CA 1
ATOM 642 C C . ARG A 1 84 ? 8.457 2.694 0.317 1.00 97.88 84 ARG A C 1
ATOM 644 O O . ARG A 1 84 ? 9.416 3.293 -0.163 1.00 97.88 84 ARG A O 1
ATOM 651 N N . MET A 1 85 ? 8.579 1.517 0.923 1.00 97.44 85 MET A N 1
ATOM 652 C CA . MET A 1 85 ? 9.859 0.829 1.110 1.00 97.44 85 MET A CA 1
ATOM 653 C C . MET A 1 85 ? 10.224 -0.015 -0.121 1.00 97.44 85 MET A C 1
ATOM 655 O O . MET A 1 85 ? 9.516 -0.956 -0.491 1.00 97.44 85 MET A O 1
ATOM 659 N N . ASN A 1 86 ? 11.331 0.325 -0.772 1.00 97.00 86 ASN A N 1
ATOM 660 C CA . ASN A 1 86 ? 11.875 -0.351 -1.946 1.00 97.00 86 ASN A CA 1
ATOM 661 C C . ASN A 1 86 ? 13.097 -1.199 -1.571 1.00 97.00 86 ASN A C 1
ATOM 663 O O . ASN A 1 86 ? 13.797 -0.918 -0.600 1.00 97.00 86 ASN A O 1
ATOM 667 N N . ALA A 1 87 ? 13.347 -2.255 -2.347 1.00 94.25 87 ALA A N 1
ATOM 668 C CA . ALA A 1 87 ? 14.566 -3.051 -2.219 1.00 94.25 87 ALA A CA 1
ATOM 669 C C . ALA A 1 87 ? 15.786 -2.278 -2.744 1.00 94.25 87 ALA A C 1
ATOM 671 O O . ALA A 1 87 ? 15.648 -1.507 -3.690 1.00 94.25 87 ALA A O 1
ATOM 672 N N . VAL A 1 88 ? 16.979 -2.590 -2.224 1.00 91.56 88 VAL A N 1
ATOM 673 C CA . VAL A 1 88 ? 18.269 -2.046 -2.708 1.00 91.56 88 VAL A CA 1
ATOM 674 C C . VAL A 1 88 ? 18.438 -2.218 -4.219 1.00 91.56 88 VAL A C 1
ATOM 676 O O . VAL A 1 88 ? 18.923 -1.331 -4.904 1.00 91.56 88 VAL A O 1
ATOM 679 N N . SER A 1 89 ? 18.000 -3.354 -4.766 1.00 91.62 89 SER A N 1
ATOM 680 C CA . SER A 1 89 ? 18.128 -3.656 -6.196 1.00 91.62 89 SER A CA 1
ATOM 681 C C . SER A 1 89 ? 17.198 -2.836 -7.094 1.00 91.62 89 SER A C 1
ATOM 683 O O . SER A 1 89 ? 17.300 -2.913 -8.320 1.00 91.62 89 SER A O 1
ATOM 685 N N . ARG A 1 90 ? 16.256 -2.079 -6.521 1.00 93.75 90 ARG A N 1
ATOM 686 C CA . ARG A 1 90 ? 15.335 -1.261 -7.298 1.00 93.75 90 ARG A CA 1
ATOM 687 C C . ARG A 1 90 ? 15.976 0.091 -7.590 1.00 93.75 90 ARG A C 1
ATOM 689 O O . ARG A 1 90 ? 16.152 0.906 -6.691 1.00 93.75 90 ARG A O 1
ATOM 696 N N . ARG A 1 91 ? 16.222 0.365 -8.868 1.00 93.25 91 ARG A N 1
ATOM 697 C CA . ARG A 1 91 ? 16.725 1.664 -9.323 1.00 93.25 91 ARG A CA 1
ATOM 698 C C . ARG A 1 91 ? 15.714 2.794 -9.091 1.00 93.25 91 ARG A C 1
ATOM 700 O O . ARG A 1 91 ? 14.513 2.601 -9.296 1.00 93.25 91 ARG A O 1
ATOM 707 N N . TRP A 1 92 ? 16.219 3.972 -8.726 1.00 93.56 92 TRP A N 1
ATOM 708 C CA . TRP A 1 92 ? 15.442 5.197 -8.501 1.00 93.56 92 TRP A CA 1
ATOM 709 C C . TRP A 1 92 ? 14.612 5.632 -9.714 1.00 93.56 92 TRP A C 1
ATOM 711 O O . TRP A 1 92 ? 13.453 6.031 -9.588 1.00 93.56 92 TRP A O 1
ATOM 721 N N . ASP A 1 93 ? 15.177 5.532 -10.915 1.00 93.94 93 ASP A N 1
ATOM 722 C CA . ASP A 1 93 ? 14.523 5.968 -12.149 1.00 93.94 93 ASP A CA 1
ATOM 723 C C . ASP A 1 93 ? 13.234 5.187 -12.445 1.00 93.94 93 ASP A C 1
ATOM 725 O O . ASP A 1 93 ? 12.282 5.768 -12.963 1.00 93.94 93 ASP A O 1
ATOM 729 N N . MET A 1 94 ? 13.160 3.932 -11.993 1.00 95.19 94 MET A N 1
ATOM 730 C CA . MET A 1 94 ? 11.989 3.054 -12.092 1.00 95.19 94 MET A CA 1
ATOM 731 C C . MET A 1 94 ? 10.865 3.386 -11.095 1.00 95.19 94 MET A C 1
ATOM 733 O O . MET A 1 94 ? 9.823 2.723 -11.110 1.00 95.19 94 MET A O 1
ATOM 737 N N . LEU A 1 95 ? 11.062 4.327 -10.166 1.00 96.38 95 LEU A N 1
ATOM 738 C CA . LEU A 1 95 ? 9.993 4.800 -9.287 1.00 96.38 95 LEU A CA 1
ATOM 739 C C . LEU A 1 95 ? 9.101 5.801 -10.053 1.00 96.38 95 LEU A C 1
ATOM 741 O O . LEU A 1 95 ? 9.630 6.718 -10.689 1.00 96.38 95 LEU A O 1
ATOM 745 N N . PRO A 1 96 ? 7.763 5.665 -10.009 1.00 97.50 96 PRO A N 1
ATOM 746 C CA . PRO A 1 96 ? 6.861 6.634 -10.624 1.00 97.50 96 PRO A CA 1
ATOM 747 C C . PRO A 1 96 ? 7.072 8.068 -10.126 1.00 97.50 96 PRO A C 1
ATOM 749 O O . PRO A 1 96 ? 7.353 8.293 -8.949 1.00 97.50 96 PRO A O 1
ATOM 752 N N . GLN A 1 97 ? 6.911 9.036 -11.030 1.00 96.56 97 GLN A N 1
ATOM 753 C CA . GLN A 1 97 ? 7.199 10.450 -10.776 1.00 96.56 97 GLN A CA 1
ATOM 754 C C . GLN A 1 97 ? 6.372 11.038 -9.621 1.00 96.56 97 GLN A C 1
ATOM 756 O O . GLN A 1 97 ? 6.910 11.747 -8.777 1.00 96.56 97 GLN A O 1
ATOM 761 N N . ASP A 1 98 ? 5.097 10.674 -9.516 1.00 97.19 98 ASP A N 1
ATOM 762 C CA . ASP A 1 98 ? 4.218 11.109 -8.427 1.00 97.19 98 ASP A CA 1
ATOM 763 C C . ASP A 1 98 ? 4.64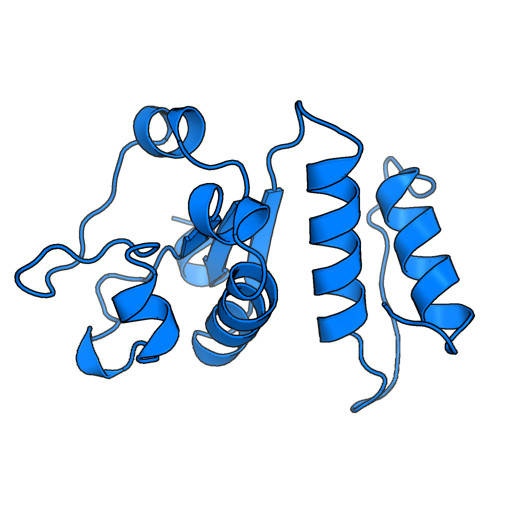8 10.570 -7.052 1.00 97.19 98 ASP A C 1
ATOM 765 O O . ASP A 1 98 ? 4.433 11.228 -6.035 1.00 97.19 98 ASP A O 1
ATOM 769 N N . LEU A 1 99 ? 5.294 9.399 -6.998 1.00 97.19 99 LEU A N 1
ATOM 770 C CA . LEU A 1 99 ? 5.892 8.874 -5.767 1.00 97.19 99 LEU A CA 1
ATOM 771 C C . LEU A 1 99 ? 7.214 9.569 -5.421 1.00 97.19 99 LEU A C 1
ATOM 773 O O . LEU A 1 99 ? 7.481 9.762 -4.233 1.00 97.19 99 LEU A O 1
ATOM 777 N N . LYS A 1 100 ? 8.003 9.974 -6.428 1.00 95.31 100 LYS A N 1
ATOM 778 C CA . LYS A 1 100 ? 9.214 10.793 -6.238 1.00 95.31 100 LYS A CA 1
ATOM 779 C C . LYS A 1 100 ? 8.852 12.151 -5.633 1.00 95.31 100 LYS A C 1
ATOM 781 O O . LYS A 1 100 ? 9.371 12.510 -4.585 1.00 95.31 100 LYS A O 1
ATOM 786 N N . GLU A 1 101 ? 7.881 12.844 -6.224 1.00 95.00 101 GLU A N 1
ATOM 787 C CA . GLU A 1 101 ? 7.344 14.133 -5.746 1.00 95.00 101 GLU A CA 1
ATOM 788 C C . GLU A 1 101 ? 6.609 14.030 -4.406 1.00 95.00 101 GLU A C 1
ATOM 790 O O . GLU A 1 101 ? 6.364 15.025 -3.717 1.00 95.00 101 GLU A O 1
ATOM 795 N N . ALA A 1 102 ? 6.183 12.822 -4.037 1.00 95.62 102 ALA A N 1
ATOM 796 C CA . ALA A 1 102 ? 5.598 12.593 -2.734 1.00 95.62 102 ALA A CA 1
ATOM 797 C C . ALA A 1 102 ? 6.628 12.486 -1.611 1.00 95.62 102 ALA A C 1
ATOM 799 O O . ALA A 1 102 ? 6.207 12.546 -0.457 1.00 95.62 102 ALA A O 1
ATOM 800 N N . GLU A 1 103 ? 7.917 12.322 -1.939 1.00 93.38 103 GLU A N 1
ATOM 801 C CA . GLU A 1 103 ? 9.018 12.160 -0.979 1.00 93.38 103 GLU A CA 1
ATOM 802 C C . GLU A 1 103 ? 8.694 11.111 0.098 1.00 93.38 103 GLU A C 1
ATOM 804 O O . GLU A 1 103 ? 9.031 11.226 1.275 1.00 93.38 103 GLU A O 1
ATOM 809 N N . CYS A 1 104 ? 7.967 10.075 -0.320 1.00 94.94 104 CYS A N 1
ATOM 810 C CA . CYS A 1 104 ? 7.404 9.068 0.568 1.00 94.94 104 CYS A CA 1
ATOM 811 C C . CYS A 1 104 ? 8.172 7.750 0.505 1.00 94.94 104 CYS A C 1
ATOM 813 O O . CYS A 1 104 ? 7.680 6.750 1.003 1.00 94.94 104 CYS A O 1
ATOM 815 N N . SER A 1 105 ? 9.343 7.702 -0.128 1.00 96.62 105 SER A N 1
ATOM 816 C CA . SER A 1 105 ? 10.111 6.474 -0.350 1.00 96.62 105 SER A CA 1
ATOM 817 C C . SER A 1 105 ? 11.473 6.497 0.326 1.00 96.62 105 SER A C 1
ATOM 819 O O . SER A 1 105 ? 11.963 7.544 0.725 1.00 96.62 105 SER A O 1
ATOM 821 N N . ASN A 1 106 ? 12.111 5.336 0.402 1.00 96.31 106 ASN A N 1
ATOM 822 C CA . ASN A 1 106 ? 13.424 5.153 1.009 1.00 96.31 106 ASN A CA 1
ATOM 823 C C . ASN A 1 106 ? 14.599 5.432 0.051 1.00 96.31 106 ASN A C 1
ATOM 825 O O . ASN A 1 106 ? 15.555 4.663 0.005 1.00 96.31 106 ASN A O 1
ATOM 829 N N . TYR A 1 107 ? 14.503 6.513 -0.720 1.00 96.06 107 TYR A N 1
ATOM 830 C CA . TYR A 1 107 ? 15.598 7.024 -1.542 1.00 96.06 107 TYR A CA 1
ATOM 831 C C . TYR A 1 107 ? 16.017 8.386 -1.006 1.00 96.06 107 TYR A C 1
ATOM 833 O O . TYR A 1 107 ? 15.152 9.197 -0.670 1.00 96.06 107 TYR A O 1
ATOM 841 N N . ASP A 1 108 ? 17.317 8.625 -0.899 1.00 90.88 108 ASP A N 1
ATOM 842 C CA . ASP A 1 108 ? 17.835 9.937 -0.530 1.00 90.88 108 ASP A CA 1
ATOM 843 C C . ASP A 1 108 ? 17.839 10.910 -1.726 1.00 90.88 108 ASP A C 1
ATOM 845 O O . ASP A 1 108 ? 17.403 10.585 -2.834 1.00 90.88 108 ASP A O 1
ATOM 849 N N . THR A 1 109 ? 18.330 12.131 -1.508 1.00 86.88 109 THR A N 1
ATOM 850 C CA . THR A 1 109 ? 18.409 13.169 -2.550 1.00 86.88 109 THR A CA 1
ATOM 851 C C . THR A 1 109 ? 19.370 12.823 -3.689 1.00 86.88 109 THR A C 1
ATOM 853 O O . THR A 1 109 ? 19.273 13.425 -4.758 1.00 86.88 109 THR A O 1
ATOM 856 N N . SER A 1 110 ? 20.274 11.860 -3.489 1.00 88.31 110 SER A N 1
ATOM 857 C CA . SER A 1 110 ? 21.168 11.332 -4.522 1.00 88.31 110 SER A CA 1
ATOM 858 C C . SER A 1 110 ? 20.564 10.152 -5.296 1.00 88.31 110 SER A C 1
ATOM 860 O O . SER A 1 110 ? 21.106 9.748 -6.322 1.00 88.31 110 SER A O 1
ATOM 862 N N . GLY A 1 111 ? 19.401 9.649 -4.864 1.00 87.00 111 GLY A N 1
ATOM 863 C CA . GLY A 1 111 ? 18.736 8.485 -5.446 1.00 87.00 111 GLY A CA 1
ATOM 864 C C . GLY A 1 111 ? 19.242 7.153 -4.891 1.00 87.00 111 GLY A C 1
ATOM 865 O O . GLY A 1 111 ? 18.884 6.104 -5.433 1.00 87.00 111 GLY A O 1
ATOM 866 N N . GLU A 1 112 ? 20.031 7.177 -3.816 1.00 90.31 112 GLU A N 1
ATOM 867 C CA . GLU A 1 112 ? 20.532 5.984 -3.141 1.00 90.31 112 GLU A CA 1
ATOM 868 C C . GLU A 1 112 ? 19.517 5.458 -2.125 1.00 90.31 112 GLU A C 1
ATOM 870 O O . GLU A 1 112 ? 18.788 6.210 -1.472 1.00 90.31 112 GLU A O 1
ATOM 875 N N . VAL A 1 113 ? 19.436 4.131 -2.011 1.00 94.12 113 VAL A N 1
ATOM 876 C CA . VAL A 1 113 ? 18.469 3.473 -1.127 1.00 94.12 113 VAL A CA 1
ATOM 877 C C . VAL A 1 113 ? 18.983 3.488 0.308 1.00 94.12 113 VAL A C 1
ATOM 879 O O . VAL A 1 113 ? 20.061 2.971 0.590 1.00 94.12 113 VAL A O 1
ATOM 882 N N . TYR A 1 114 ? 18.160 3.968 1.237 1.00 94.56 114 TYR A N 1
ATOM 883 C CA . TYR A 1 114 ? 18.422 3.870 2.673 1.00 94.56 114 TYR A CA 1
ATOM 884 C C . TYR A 1 114 ? 17.360 3.015 3.376 1.00 94.56 114 TYR A C 1
ATOM 886 O O . TYR A 1 114 ? 16.299 2.715 2.824 1.00 94.56 114 TYR A O 1
ATOM 894 N N . PHE A 1 115 ? 17.639 2.591 4.608 1.00 93.19 115 PHE A N 1
ATOM 895 C CA . PHE A 1 115 ? 16.690 1.845 5.436 1.00 93.19 115 PHE A CA 1
ATOM 896 C C . PHE A 1 115 ? 16.588 2.515 6.802 1.00 93.19 115 PHE A C 1
ATOM 898 O O . PHE A 1 115 ? 17.474 2.320 7.633 1.00 93.19 115 PHE A O 1
ATOM 905 N N . PRO A 1 116 ? 15.541 3.329 7.033 1.00 92.56 116 PRO A N 1
ATOM 906 C CA . PRO A 1 116 ? 15.304 3.883 8.352 1.00 92.56 116 PRO A CA 1
ATOM 907 C C . PRO A 1 116 ? 14.957 2.765 9.340 1.00 92.56 116 PRO A C 1
ATOM 909 O O . PRO A 1 116 ? 14.383 1.734 8.976 1.00 92.56 116 PRO A O 1
ATOM 912 N N . SER A 1 117 ? 15.297 2.990 10.602 1.00 93.62 117 SER A N 1
ATOM 913 C CA . SER A 1 117 ? 14.917 2.128 11.716 1.00 93.62 117 SER A CA 1
ATOM 914 C C . SER A 1 117 ? 13.398 2.020 11.837 1.00 93.62 117 SER A C 1
ATOM 916 O O . SER A 1 117 ? 12.633 2.894 11.406 1.00 93.62 117 SER A O 1
ATOM 918 N N . LYS A 1 118 ? 12.939 0.949 12.488 1.00 90.94 118 LYS A N 1
ATOM 919 C CA . LYS A 1 118 ? 11.518 0.768 12.794 1.00 90.94 118 LYS A CA 1
ATOM 920 C C . LYS A 1 118 ? 10.974 1.972 13.564 1.00 90.94 118 LYS A C 1
ATOM 922 O O . LYS A 1 118 ? 9.881 2.441 13.269 1.00 90.94 118 LYS A O 1
ATOM 927 N N . GLU A 1 119 ? 11.731 2.496 14.517 1.00 94.25 119 GLU A N 1
ATOM 928 C CA . GLU A 1 119 ? 11.345 3.630 15.351 1.00 94.25 119 GLU A CA 1
ATOM 929 C C . GLU A 1 119 ? 11.163 4.906 14.520 1.00 94.25 119 GLU A C 1
ATOM 931 O O . GLU A 1 119 ? 10.185 5.625 14.718 1.00 94.25 119 GLU A O 1
ATOM 936 N N . GLU A 1 120 ? 12.055 5.183 13.567 1.00 93.75 120 GLU A N 1
ATOM 937 C CA . GLU A 1 120 ? 11.927 6.328 12.655 1.00 93.75 120 GLU A CA 1
ATOM 938 C C . GLU A 1 120 ? 10.694 6.209 11.759 1.00 93.75 120 GLU A C 1
ATOM 940 O O . GLU A 1 120 ? 9.950 7.181 11.603 1.00 93.75 120 GLU A O 1
ATOM 945 N N . ILE A 1 121 ? 10.438 5.013 11.217 1.00 93.38 121 ILE A N 1
ATOM 946 C CA . ILE A 1 121 ? 9.253 4.762 10.392 1.00 93.38 121 ILE A CA 1
ATOM 947 C C . ILE A 1 121 ? 7.985 4.979 11.222 1.00 93.38 121 ILE A C 1
ATOM 949 O O . ILE A 1 121 ? 7.106 5.733 10.813 1.00 93.38 121 ILE A O 1
ATOM 953 N N . MET A 1 122 ? 7.903 4.362 12.401 1.00 92.38 122 MET A N 1
ATOM 954 C CA . MET A 1 122 ? 6.698 4.351 13.238 1.00 92.38 122 MET A CA 1
ATOM 955 C C . MET A 1 122 ? 6.395 5.709 13.882 1.00 92.38 122 MET A C 1
ATOM 957 O O . MET A 1 122 ? 5.241 5.989 14.195 1.00 92.38 122 MET A O 1
ATOM 961 N N . LYS A 1 123 ? 7.400 6.578 14.056 1.00 93.38 123 LYS A N 1
ATOM 962 C CA . LYS A 1 123 ? 7.200 7.959 14.528 1.00 93.38 123 LYS A CA 1
ATOM 963 C C . LYS A 1 123 ? 6.471 8.837 13.511 1.00 93.38 123 LYS A C 1
ATOM 965 O O . LYS A 1 123 ? 5.772 9.764 13.910 1.00 93.38 123 LYS A O 1
ATOM 970 N N . LYS A 1 124 ? 6.664 8.587 12.212 1.00 92.44 124 LYS A N 1
ATOM 971 C CA . LYS A 1 124 ? 6.187 9.471 11.135 1.00 92.44 124 LYS A CA 1
ATOM 972 C C . LYS A 1 124 ? 5.056 8.862 10.307 1.00 92.44 124 LYS A C 1
ATOM 974 O O . LYS A 1 124 ? 4.151 9.575 9.877 1.00 92.44 124 LYS A O 1
ATOM 979 N N . TYR A 1 125 ? 5.089 7.555 10.082 1.00 96.81 125 TYR A N 1
ATOM 980 C CA . TYR A 1 125 ? 4.224 6.876 9.127 1.00 96.81 125 TYR A CA 1
ATOM 981 C C . TYR A 1 125 ? 3.339 5.841 9.816 1.00 96.81 125 TYR A C 1
ATOM 983 O O . TYR A 1 125 ? 3.761 5.125 10.719 1.00 96.81 125 TYR A O 1
ATOM 991 N N . ARG A 1 126 ? 2.096 5.734 9.343 1.00 97.50 126 ARG A N 1
ATOM 992 C CA . ARG A 1 126 ? 1.135 4.708 9.780 1.00 97.50 126 ARG A CA 1
ATOM 993 C C . ARG A 1 126 ? 0.796 3.722 8.672 1.00 97.50 126 ARG A C 1
ATOM 995 O O . ARG A 1 126 ? 0.113 2.735 8.926 1.00 97.50 126 ARG A O 1
ATOM 1002 N N . ILE A 1 127 ? 1.247 3.985 7.447 1.00 98.50 127 ILE A N 1
ATOM 1003 C CA . ILE A 1 127 ? 1.064 3.111 6.293 1.00 98.50 127 ILE A CA 1
ATOM 1004 C C . ILE A 1 127 ? 2.441 2.837 5.696 1.00 98.50 127 ILE A C 1
ATOM 1006 O O . ILE A 1 127 ? 3.094 3.752 5.208 1.00 98.50 127 ILE A O 1
ATOM 1010 N N . VAL A 1 128 ? 2.871 1.580 5.687 1.00 98.31 128 VAL A N 1
ATOM 1011 C CA . VAL A 1 128 ? 4.088 1.144 4.994 1.00 98.31 128 VAL A CA 1
ATOM 1012 C C . VAL A 1 128 ? 3.684 0.280 3.810 1.00 98.31 128 VAL A C 1
ATOM 1014 O O . VAL A 1 128 ? 2.988 -0.717 3.980 1.00 98.31 128 VAL A O 1
ATOM 1017 N N . VAL A 1 129 ? 4.112 0.653 2.608 1.00 98.50 129 VAL A N 1
ATOM 1018 C CA . VAL A 1 129 ? 3.852 -0.082 1.368 1.00 98.50 129 VAL A CA 1
ATOM 1019 C C . VAL A 1 129 ? 5.149 -0.697 0.861 1.00 98.50 129 VAL A C 1
ATOM 1021 O O . VAL A 1 129 ? 6.110 0.017 0.565 1.00 98.50 129 VAL A O 1
ATOM 1024 N N . THR A 1 130 ? 5.187 -2.018 0.723 1.00 98.00 130 THR A N 1
ATOM 1025 C CA . THR A 1 130 ? 6.402 -2.764 0.364 1.00 98.00 130 THR A CA 1
ATOM 1026 C C . THR A 1 130 ? 6.100 -3.960 -0.544 1.00 98.00 130 THR A C 1
ATOM 1028 O O . THR A 1 130 ? 4.940 -4.314 -0.768 1.00 98.00 130 THR A O 1
ATOM 1031 N N . THR A 1 131 ? 7.131 -4.589 -1.103 1.00 97.38 131 THR A N 1
ATOM 1032 C CA . THR A 1 131 ? 6.972 -5.900 -1.745 1.00 97.38 131 THR A CA 1
ATOM 1033 C C . THR A 1 131 ? 7.076 -7.016 -0.706 1.00 97.38 131 THR A C 1
ATOM 1035 O O . THR A 1 131 ? 7.713 -6.842 0.331 1.00 97.38 131 THR A O 1
ATOM 1038 N N . LEU A 1 132 ? 6.488 -8.184 -0.983 1.00 94.00 132 LEU A N 1
ATOM 1039 C CA . LEU A 1 132 ? 6.579 -9.350 -0.089 1.00 94.00 132 LEU A CA 1
ATOM 1040 C C . LEU A 1 132 ? 8.034 -9.755 0.205 1.00 94.00 132 LEU A C 1
ATOM 1042 O O . LEU A 1 132 ? 8.361 -10.085 1.338 1.00 94.00 132 LEU A O 1
ATOM 1046 N N . VAL A 1 133 ? 8.915 -9.671 -0.798 1.00 88.50 133 VAL A N 1
ATOM 1047 C CA . VAL A 1 133 ? 10.342 -10.006 -0.655 1.00 88.50 133 VAL A CA 1
ATOM 1048 C C . VAL A 1 133 ? 11.059 -9.029 0.276 1.00 88.50 133 VAL A C 1
ATOM 1050 O O . VAL A 1 133 ? 11.861 -9.449 1.102 1.00 88.50 133 VAL A O 1
ATOM 1053 N N . THR A 1 134 ? 10.772 -7.732 0.163 1.00 86.94 134 THR A N 1
ATOM 1054 C CA . THR A 1 134 ? 11.381 -6.719 1.034 1.00 86.94 134 THR A CA 1
ATOM 1055 C C . THR A 1 134 ? 10.790 -6.758 2.445 1.00 86.94 134 THR A C 1
ATOM 1057 O O . THR A 1 134 ? 11.488 -6.426 3.389 1.00 86.94 134 THR A O 1
ATOM 1060 N N . ALA A 1 135 ? 9.529 -7.176 2.608 1.00 82.00 135 ALA A N 1
ATOM 1061 C CA . ALA A 1 135 ? 8.874 -7.290 3.915 1.00 82.00 135 ALA A CA 1
ATOM 1062 C C . ALA A 1 135 ? 9.412 -8.428 4.796 1.00 82.00 135 ALA A C 1
ATOM 1064 O O . ALA A 1 135 ? 9.252 -8.371 6.009 1.00 82.00 135 ALA A O 1
ATOM 1065 N N . GLY A 1 136 ? 9.959 -9.484 4.185 1.00 76.81 136 GLY A N 1
ATOM 1066 C CA . GLY A 1 136 ? 10.467 -10.661 4.896 1.00 76.81 136 GLY A CA 1
ATOM 1067 C C . GLY A 1 136 ? 11.936 -10.572 5.316 1.00 76.81 136 GLY A C 1
ATOM 1068 O O . GLY A 1 136 ? 12.456 -11.551 5.843 1.00 76.81 136 GLY A O 1
ATOM 1069 N N . ARG A 1 137 ? 12.604 -9.452 5.028 1.00 65.12 137 ARG A N 1
ATOM 1070 C CA . ARG A 1 137 ? 13.955 -9.148 5.511 1.00 65.12 137 ARG A CA 1
ATOM 1071 C C . ARG A 1 137 ? 13.875 -8.431 6.848 1.00 65.12 137 ARG A C 1
ATOM 1073 O O . ARG A 1 137 ? 14.746 -8.726 7.690 1.00 65.12 137 ARG A O 1
#